Protein AF-A0A6J8F0S6-F1 (afdb_monomer)

Mean predicted aligned error: 14.11 Å

Organism: Mytilus coruscus (NCBI:txid42192)

Radius of gyration: 22.13 Å; Cα contacts (8 Å, |Δi|>4): 116; chains: 1; bounding box: 53×63×49 Å

Solvent-accessible surface area (backbone atoms only — not comparable to full-atom values): 9888 Å² total; per-residue (Å²): 111,73,63,63,50,50,50,52,50,50,50,56,60,60,65,57,54,74,77,73,61,76,74,76,77,76,81,78,55,75,93,76,58,60,64,73,45,68,83,44,104,85,42,83,47,82,62,50,95,66,63,67,64,37,84,88,42,52,90,90,46,38,66,38,30,58,59,37,24,55,50,41,46,52,51,38,61,77,63,58,72,50,98,63,88,54,55,53,60,29,48,54,53,6,45,52,50,35,54,53,36,54,54,50,27,54,74,68,75,65,63,83,63,74,73,56,55,77,84,72,44,69,49,66,42,77,56,94,92,36,82,43,78,56,84,82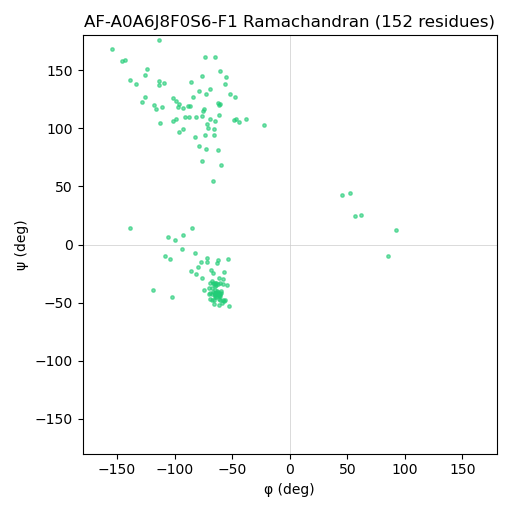,70,100,58,99,73,83,85,87,79,86,76,79,78,77,82,75,89,126

pLDDT: mean 73.38, std 21.28, range [32.5, 97.56]

Sequence (154 aa):
MLEEILEKILETILDEKILETELDTIHIKPDSVKSGQNIFDNLFLEFGKYDQSDKRFSKATRGNQCTCNCLVYLAMAAKKLVKHLDLNSILDEGDKIYMQTVQYLKKTENFQNMLLTLDEIPSTLDICNKKLKVDKKDVLFGAAIQTSESVGFL

Foldseek 3Di:
DVVVVVVVVVVVVVVPPPPCPVPPPPPDPVVPDDQQDDPDPPDHDGDAPDDQQDPVQPPLQRPQLVLLLVVLQCVCVVVVVDVDRRSNLSSVQSSVQLVVLQVVCVVVVNDDDSNDDPVSRDQWDQHPNDTHGHDDDPDPDDDDDDDPPDPDDD

Structure (mmCIF, N/CA/C/O backbone):
data_AF-A0A6J8F0S6-F1
#
_entry.id   AF-A0A6J8F0S6-F1
#
loop_
_atom_site.group_PDB
_atom_site.id
_atom_site.type_symbol
_atom_site.label_atom_id
_atom_site.label_alt_id
_atom_site.label_comp_id
_atom_site.label_asym_id
_atom_site.label_entity_id
_atom_site.label_seq_id
_atom_site.pdbx_PDB_ins_code
_atom_site.Cartn_x
_atom_site.Cartn_y
_atom_site.Cartn_z
_atom_site.occupancy
_atom_site.B_iso_or_equiv
_atom_site.auth_seq_id
_atom_site.auth_comp_id
_atom_site.auth_asym_id
_atom_site.auth_atom_id
_atom_site.pdbx_PDB_model_num
ATOM 1 N N . MET A 1 1 ? 35.393 -48.680 4.344 1.00 56.72 1 MET A N 1
ATOM 2 C CA . MET A 1 1 ? 34.552 -48.277 3.192 1.00 56.72 1 MET A CA 1
ATOM 3 C C . MET A 1 1 ? 33.390 -47.377 3.590 1.00 56.72 1 MET A C 1
ATOM 5 O O . MET A 1 1 ? 33.314 -46.300 3.030 1.00 56.72 1 MET A O 1
ATOM 9 N N . LEU A 1 2 ? 32.502 -47.753 4.526 1.00 52.50 2 LEU A N 1
ATOM 10 C CA . LEU A 1 2 ? 31.417 -46.848 4.955 1.00 52.50 2 LEU A CA 1
ATOM 11 C C . LEU A 1 2 ? 31.933 -45.645 5.774 1.00 52.50 2 LEU A C 1
ATOM 13 O O . LEU A 1 2 ? 31.448 -44.536 5.592 1.00 52.50 2 LEU A O 1
ATOM 17 N N . GLU A 1 3 ? 32.943 -45.859 6.623 1.00 62.50 3 GLU A N 1
ATOM 18 C CA . GLU A 1 3 ? 33.552 -44.802 7.453 1.00 62.50 3 GLU A CA 1
ATOM 19 C C . GLU A 1 3 ? 34.305 -43.754 6.618 1.00 62.50 3 GLU A C 1
ATOM 21 O O . GLU A 1 3 ? 34.087 -42.567 6.805 1.00 62.50 3 GLU A O 1
ATOM 26 N N . GLU A 1 4 ? 35.070 -44.179 5.608 1.00 62.94 4 GLU A N 1
ATOM 27 C CA . GLU A 1 4 ? 35.739 -43.284 4.642 1.00 62.94 4 GLU A CA 1
ATOM 28 C C . GLU A 1 4 ? 34.762 -42.414 3.836 1.00 62.94 4 GLU A C 1
ATOM 30 O O . GLU A 1 4 ? 35.088 -41.296 3.443 1.00 62.94 4 GLU A O 1
ATOM 35 N N . ILE A 1 5 ? 33.564 -42.933 3.547 1.00 64.94 5 ILE A N 1
ATOM 36 C CA . ILE A 1 5 ? 32.523 -42.174 2.844 1.00 64.94 5 ILE A CA 1
ATOM 37 C C . ILE A 1 5 ? 31.897 -41.152 3.797 1.00 64.94 5 ILE A C 1
ATOM 39 O O . ILE A 1 5 ? 31.642 -40.024 3.386 1.00 64.94 5 ILE A O 1
ATOM 43 N N . LEU A 1 6 ? 31.686 -41.518 5.065 1.00 60.81 6 LEU A N 1
ATOM 44 C CA . LEU A 1 6 ? 31.171 -40.600 6.079 1.00 60.81 6 LEU A CA 1
ATOM 45 C C . LEU A 1 6 ? 32.160 -39.476 6.398 1.00 60.81 6 LEU A C 1
ATOM 47 O O . LEU A 1 6 ? 31.726 -38.333 6.492 1.00 60.81 6 LEU A O 1
ATOM 51 N N . GLU A 1 7 ? 33.459 -39.769 6.500 1.00 65.44 7 GLU A N 1
ATOM 52 C CA . GLU A 1 7 ? 34.499 -38.747 6.684 1.00 65.44 7 GLU A CA 1
ATOM 53 C C . GLU A 1 7 ? 34.547 -37.779 5.505 1.00 65.44 7 GLU A C 1
ATOM 55 O O . GLU A 1 7 ? 34.527 -36.576 5.724 1.00 65.44 7 GLU A O 1
ATOM 60 N N . LYS A 1 8 ? 34.487 -38.268 4.260 1.00 58.56 8 LYS A N 1
ATOM 61 C CA . LYS A 1 8 ? 34.449 -37.386 3.082 1.00 58.56 8 LYS A CA 1
ATOM 62 C C . LYS A 1 8 ? 33.183 -36.539 3.005 1.00 58.56 8 LYS A C 1
ATOM 64 O O . LYS A 1 8 ? 33.246 -35.398 2.558 1.00 58.56 8 LYS A O 1
ATOM 69 N N . ILE A 1 9 ? 32.035 -37.071 3.426 1.00 61.28 9 ILE A N 1
ATOM 70 C CA . ILE A 1 9 ? 30.784 -36.303 3.495 1.00 61.28 9 ILE A CA 1
ATOM 71 C C . ILE A 1 9 ? 30.873 -35.248 4.603 1.00 61.28 9 ILE A C 1
ATOM 73 O O . ILE A 1 9 ? 30.478 -34.112 4.370 1.00 61.28 9 ILE A O 1
ATOM 77 N N . LEU A 1 10 ? 31.429 -35.584 5.772 1.00 56.97 10 LEU A N 1
ATOM 78 C CA . LEU A 1 10 ? 31.655 -34.620 6.851 1.00 56.97 10 LEU A CA 1
ATOM 79 C C . LEU A 1 10 ? 32.669 -33.547 6.456 1.00 56.97 10 LEU A C 1
ATOM 81 O O . LEU A 1 10 ? 32.412 -32.384 6.728 1.00 56.97 10 LEU A O 1
ATOM 85 N N . GLU A 1 11 ? 33.763 -33.902 5.781 1.00 57.25 11 GLU A N 1
ATOM 86 C CA . GLU A 1 11 ? 34.717 -32.938 5.226 1.00 57.25 11 GLU A CA 1
ATOM 87 C C . GLU A 1 11 ? 34.050 -32.047 4.178 1.00 57.25 11 GLU A C 1
ATOM 89 O O . GLU A 1 11 ? 34.241 -30.844 4.222 1.00 57.25 11 GLU A O 1
ATOM 94 N N . THR A 1 12 ? 33.188 -32.587 3.310 1.00 53.72 12 THR A N 1
ATOM 95 C CA . THR A 1 12 ? 32.452 -31.788 2.309 1.00 53.72 12 THR A CA 1
ATOM 96 C C . THR A 1 12 ? 31.431 -30.841 2.958 1.00 53.72 12 THR A C 1
ATOM 98 O O . THR A 1 12 ? 31.269 -29.715 2.503 1.00 53.72 12 THR A O 1
ATOM 101 N N . ILE A 1 13 ? 30.761 -31.270 4.035 1.00 53.34 13 ILE A N 1
ATOM 102 C CA . ILE A 1 13 ? 29.809 -30.445 4.803 1.00 53.34 13 ILE A CA 1
ATOM 103 C C . ILE A 1 13 ? 30.541 -29.427 5.696 1.00 53.34 13 ILE A C 1
ATOM 105 O O . ILE A 1 13 ? 30.008 -28.362 5.978 1.00 53.34 13 ILE A O 1
ATOM 109 N N . LEU A 1 14 ? 31.763 -29.722 6.146 1.00 50.88 14 LEU A N 1
ATOM 110 C CA . LEU A 1 14 ? 32.590 -28.799 6.934 1.00 50.88 14 LEU A CA 1
ATOM 111 C C . LEU A 1 14 ? 33.410 -27.836 6.054 1.00 50.88 14 LEU A C 1
ATOM 113 O O . LEU A 1 14 ? 33.759 -26.755 6.528 1.00 50.88 14 LEU A O 1
ATOM 117 N N . ASP A 1 15 ? 33.668 -28.185 4.786 1.00 45.94 15 ASP A N 1
ATOM 118 C CA . ASP A 1 15 ? 34.199 -27.291 3.743 1.00 45.94 15 ASP A CA 1
ATOM 119 C C . ASP A 1 15 ? 33.114 -26.432 3.077 1.00 45.94 15 ASP A C 1
ATOM 121 O O . ASP A 1 15 ? 33.450 -25.429 2.443 1.00 45.94 15 ASP A O 1
ATOM 125 N N . GLU A 1 16 ? 31.826 -26.666 3.372 1.00 45.31 16 GLU A N 1
ATOM 126 C CA . GLU A 1 16 ? 30.865 -25.562 3.532 1.00 45.31 16 GLU A CA 1
ATOM 127 C C . GLU A 1 16 ? 31.237 -24.748 4.786 1.00 45.31 16 GLU A C 1
ATOM 129 O O . GLU A 1 16 ? 30.431 -24.457 5.672 1.00 45.31 16 GLU A O 1
ATOM 134 N N . LYS A 1 17 ? 32.494 -24.286 4.832 1.00 44.97 17 LYS A N 1
ATOM 135 C CA . LYS A 1 17 ? 32.792 -22.947 5.299 1.00 44.97 17 LYS A CA 1
ATOM 136 C C . LYS A 1 17 ? 31.750 -22.081 4.635 1.00 44.97 17 LYS A C 1
ATOM 138 O O . LYS A 1 17 ? 31.803 -21.851 3.428 1.00 44.97 17 LYS A O 1
ATOM 143 N N . ILE A 1 18 ? 30.787 -21.680 5.454 1.00 45.41 18 ILE A N 1
ATOM 144 C CA . ILE A 1 18 ? 30.015 -20.463 5.329 1.00 45.41 18 ILE A CA 1
ATOM 145 C C . ILE A 1 18 ? 30.867 -19.531 4.475 1.00 45.41 18 ILE A C 1
ATOM 147 O O . ILE A 1 18 ? 31.891 -19.012 4.927 1.00 45.41 18 ILE A O 1
ATOM 151 N N . LEU A 1 19 ? 30.495 -19.420 3.200 1.00 41.94 19 LEU A N 1
ATOM 152 C CA . LEU A 1 19 ? 30.862 -18.285 2.389 1.00 41.94 19 LEU A CA 1
ATOM 153 C C . LEU A 1 19 ? 30.181 -17.126 3.112 1.00 41.94 19 LEU A C 1
ATOM 155 O O . LEU A 1 19 ? 29.105 -16.672 2.742 1.00 41.94 19 LEU A O 1
ATOM 159 N N . GLU A 1 20 ? 30.833 -16.639 4.166 1.00 45.06 20 GLU A N 1
ATOM 160 C CA . GLU A 1 20 ? 30.939 -15.223 4.436 1.00 45.06 20 GLU A CA 1
ATOM 161 C C . GLU A 1 20 ? 31.646 -14.662 3.196 1.00 45.06 20 GLU A C 1
ATOM 163 O O . GLU A 1 20 ? 32.803 -14.258 3.220 1.00 45.06 20 GLU A O 1
ATOM 168 N N . THR A 1 21 ? 30.950 -14.680 2.051 1.00 41.19 21 THR A N 1
ATOM 169 C CA . THR A 1 21 ? 31.006 -13.547 1.150 1.00 41.19 21 THR A CA 1
ATOM 170 C C . THR A 1 21 ? 30.799 -12.379 2.079 1.00 41.19 21 THR A C 1
ATOM 172 O O . THR A 1 21 ? 29.715 -12.269 2.662 1.00 41.19 21 THR A O 1
ATOM 175 N N . GLU A 1 22 ? 31.867 -11.613 2.312 1.00 42.28 22 GLU A N 1
ATOM 176 C CA . GLU A 1 22 ? 31.771 -10.278 2.874 1.00 42.28 22 GLU A CA 1
ATOM 177 C C . GLU A 1 22 ? 30.526 -9.676 2.237 1.00 42.28 22 GLU A C 1
ATOM 179 O O . GLU A 1 22 ? 30.460 -9.500 1.019 1.00 42.28 22 GLU A O 1
ATOM 184 N N . LEU A 1 23 ? 29.465 -9.540 3.032 1.00 39.91 23 LEU A N 1
ATOM 185 C CA . LEU A 1 23 ? 28.265 -8.871 2.581 1.00 39.91 23 LEU A CA 1
ATOM 186 C C . LEU A 1 23 ? 28.733 -7.442 2.385 1.00 39.91 23 LEU A C 1
ATOM 188 O O . LEU A 1 23 ? 28.820 -6.688 3.358 1.00 39.91 23 LEU A O 1
ATOM 192 N N . ASP A 1 24 ? 29.118 -7.124 1.148 1.00 37.22 24 ASP A N 1
ATOM 193 C CA . ASP A 1 24 ? 29.481 -5.785 0.734 1.00 37.22 24 ASP A CA 1
ATOM 194 C C . ASP A 1 24 ? 28.367 -4.891 1.251 1.00 37.22 24 ASP A C 1
ATOM 196 O O . ASP A 1 24 ? 27.211 -4.963 0.822 1.00 37.22 24 ASP A O 1
ATOM 200 N N . THR A 1 25 ? 28.687 -4.123 2.289 1.00 39.19 25 THR A N 1
ATOM 201 C CA . THR A 1 25 ? 27.703 -3.271 2.931 1.00 39.19 25 THR A CA 1
ATOM 202 C C . THR A 1 25 ? 27.474 -2.126 1.965 1.00 39.19 25 THR A C 1
ATOM 204 O O . THR A 1 25 ? 28.224 -1.150 1.926 1.00 39.19 25 THR A O 1
ATOM 207 N N . ILE A 1 26 ? 26.454 -2.269 1.120 1.00 43.81 26 ILE A N 1
ATOM 208 C CA . ILE A 1 26 ? 26.091 -1.238 0.159 1.00 43.81 26 ILE A CA 1
ATOM 209 C C . ILE A 1 26 ? 25.479 -0.085 0.952 1.00 43.81 26 ILE A C 1
ATOM 211 O O . ILE A 1 26 ? 24.310 -0.101 1.341 1.00 43.81 26 ILE A O 1
ATOM 215 N N . HIS A 1 27 ? 26.285 0.945 1.194 1.00 43.75 27 HIS A N 1
ATOM 216 C CA . HIS A 1 27 ? 25.828 2.201 1.773 1.00 43.75 27 HIS A CA 1
ATOM 217 C C . HIS A 1 27 ? 25.009 2.983 0.739 1.00 43.75 27 HIS A C 1
ATOM 219 O O . HIS A 1 27 ? 25.510 3.885 0.067 1.00 43.75 27 HIS A O 1
ATOM 225 N N . ILE A 1 28 ? 23.728 2.643 0.606 1.00 44.16 28 ILE A N 1
ATOM 226 C CA . ILE A 1 28 ? 22.790 3.421 -0.203 1.00 44.16 28 ILE A CA 1
ATOM 227 C C . ILE A 1 28 ? 22.463 4.701 0.570 1.00 44.16 28 ILE A C 1
ATOM 229 O O . ILE A 1 28 ? 21.885 4.648 1.653 1.00 44.16 28 ILE A O 1
ATOM 233 N N . LYS A 1 29 ? 22.825 5.860 0.009 1.00 47.03 29 LYS A N 1
ATOM 234 C CA . LYS A 1 29 ? 22.283 7.168 0.405 1.00 47.03 29 LYS A CA 1
ATOM 235 C C . LYS A 1 29 ? 21.145 7.504 -0.562 1.00 47.03 29 LYS A C 1
ATOM 237 O O . LYS A 1 29 ? 21.450 7.989 -1.654 1.00 47.03 29 LYS A O 1
ATOM 242 N N . PRO A 1 30 ? 19.870 7.249 -0.210 1.00 44.28 30 PRO A N 1
ATOM 243 C CA . PRO A 1 30 ? 18.736 7.439 -1.121 1.00 44.28 30 PRO A CA 1
ATOM 244 C C . PRO A 1 30 ? 18.701 8.858 -1.703 1.00 44.28 30 PRO A C 1
ATOM 246 O O . PRO A 1 30 ? 18.429 9.052 -2.881 1.00 44.28 30 PRO A O 1
ATOM 249 N N . ASP A 1 31 ? 19.105 9.837 -0.895 1.00 47.75 31 ASP A N 1
ATOM 250 C CA . ASP A 1 31 ? 19.094 11.264 -1.220 1.00 47.75 31 ASP A CA 1
ATOM 251 C C . ASP A 1 31 ? 20.163 11.673 -2.253 1.00 47.75 31 ASP A C 1
ATOM 253 O O . ASP A 1 31 ? 20.129 12.782 -2.783 1.00 47.75 31 ASP A O 1
ATOM 257 N N . SER A 1 32 ? 21.159 10.814 -2.503 1.00 46.38 32 SER A N 1
ATOM 258 C CA . SER A 1 32 ? 22.314 11.110 -3.366 1.00 46.38 32 SER A CA 1
ATOM 259 C C . SER A 1 32 ? 22.235 10.447 -4.740 1.00 46.38 32 SER A C 1
ATOM 261 O O . SER A 1 32 ? 23.017 10.797 -5.625 1.00 46.38 32 SER A O 1
ATOM 263 N N . VAL A 1 33 ? 21.310 9.503 -4.933 1.00 46.66 33 VAL A N 1
ATOM 264 C CA . VAL A 1 33 ? 21.176 8.775 -6.194 1.00 46.66 33 VAL A CA 1
ATOM 265 C C . VAL A 1 33 ? 20.101 9.435 -7.042 1.00 46.66 33 VAL A C 1
ATOM 267 O O . VAL A 1 33 ? 18.938 9.529 -6.654 1.00 46.66 33 VAL A O 1
ATOM 270 N N . LYS A 1 34 ? 20.473 9.885 -8.241 1.00 50.59 34 LYS A N 1
ATOM 271 C CA . LYS A 1 34 ? 19.471 10.281 -9.234 1.00 50.59 34 LYS A CA 1
ATOM 272 C C . LYS A 1 34 ? 18.816 9.007 -9.767 1.00 50.59 34 LYS A C 1
ATOM 274 O O . LYS A 1 34 ? 19.527 8.092 -10.170 1.00 50.59 34 LYS A O 1
ATOM 279 N N . SER A 1 35 ? 17.483 8.949 -9.785 1.00 47.53 35 SER A N 1
ATOM 280 C CA . SER A 1 35 ? 16.749 7.833 -10.402 1.00 47.53 35 SER A CA 1
ATOM 281 C C . SER A 1 35 ? 17.318 7.531 -11.798 1.00 47.53 35 SER A C 1
ATOM 283 O O . SER A 1 35 ? 17.486 8.456 -12.599 1.00 47.53 35 SER A O 1
ATOM 285 N N . GLY A 1 36 ? 17.677 6.268 -12.056 1.00 49.03 36 GLY A N 1
ATOM 286 C CA . GLY A 1 36 ? 18.301 5.839 -13.315 1.00 49.03 36 GLY A CA 1
ATOM 287 C C . GLY A 1 36 ? 19.837 5.839 -13.347 1.00 49.03 36 GLY A C 1
ATOM 288 O O . GLY A 1 36 ? 20.411 5.715 -14.427 1.00 49.03 36 GLY A O 1
ATOM 289 N N . GLN A 1 37 ? 20.524 5.973 -12.207 1.00 46.53 37 GLN A N 1
ATOM 290 C CA . GLN A 1 37 ? 21.971 5.743 -12.129 1.00 46.53 37 GLN A CA 1
ATOM 291 C C . GLN A 1 37 ? 22.286 4.251 -11.942 1.00 46.53 37 GLN A C 1
ATOM 293 O O . GLN A 1 37 ? 21.807 3.627 -10.997 1.00 46.53 37 GLN A O 1
ATOM 298 N N . ASN A 1 38 ? 23.141 3.706 -12.812 1.00 48.44 38 ASN A N 1
ATOM 299 C CA . ASN A 1 38 ? 23.834 2.444 -12.556 1.00 48.44 38 ASN A CA 1
ATOM 300 C C . ASN A 1 38 ? 24.767 2.660 -11.363 1.00 48.44 38 ASN A C 1
ATOM 302 O O . ASN A 1 38 ? 25.770 3.361 -11.495 1.00 48.44 38 ASN A O 1
ATOM 306 N N . ILE A 1 39 ? 24.418 2.120 -10.195 1.00 52.28 39 ILE A N 1
ATOM 307 C CA . ILE A 1 39 ? 25.314 2.162 -9.026 1.00 52.28 39 ILE A CA 1
ATOM 308 C C . ILE A 1 39 ? 26.367 1.045 -9.128 1.00 52.28 39 ILE A C 1
ATOM 310 O O . ILE A 1 39 ? 27.478 1.209 -8.637 1.00 52.28 39 ILE A O 1
ATOM 314 N N . PHE A 1 40 ? 26.056 -0.036 -9.849 1.00 53.31 40 PHE A N 1
ATOM 315 C CA . PHE A 1 40 ? 26.976 -1.119 -10.207 1.00 53.31 40 PHE A CA 1
ATOM 316 C C . PHE A 1 40 ? 26.658 -1.605 -11.626 1.00 53.31 40 PHE A C 1
ATOM 318 O O . PHE A 1 40 ? 25.530 -1.409 -12.083 1.00 53.31 40 PHE A O 1
ATOM 325 N N . ASP A 1 41 ? 27.610 -2.264 -12.297 1.00 52.38 41 ASP A N 1
ATOM 326 C CA . ASP A 1 41 ? 27.538 -2.666 -13.717 1.00 52.38 41 ASP A CA 1
ATOM 327 C C . ASP A 1 41 ? 26.288 -3.489 -14.105 1.00 52.38 41 ASP A C 1
ATOM 329 O O . ASP A 1 41 ? 25.997 -3.620 -15.289 1.00 52.38 41 ASP A O 1
ATOM 333 N N . ASN A 1 42 ? 25.509 -3.985 -13.131 1.00 53.41 42 ASN A N 1
ATOM 334 C CA . ASN A 1 42 ? 24.245 -4.701 -13.339 1.00 53.41 42 ASN A CA 1
ATOM 335 C C . ASN A 1 42 ? 23.118 -4.338 -12.340 1.00 53.41 42 ASN A C 1
ATOM 337 O O . ASN A 1 42 ? 22.133 -5.071 -12.250 1.00 53.41 42 ASN A O 1
ATOM 341 N N . LEU A 1 43 ? 23.233 -3.243 -11.571 1.00 53.91 43 LEU A N 1
ATOM 342 C CA . LEU A 1 43 ? 22.205 -2.839 -10.597 1.00 53.91 43 LEU A CA 1
ATOM 343 C C . LEU A 1 43 ? 21.512 -1.538 -11.017 1.00 53.91 43 LEU A C 1
ATOM 345 O O . LEU A 1 43 ? 22.046 -0.441 -10.831 1.00 53.91 43 LEU A O 1
ATOM 349 N N . PHE A 1 44 ? 20.284 -1.679 -11.519 1.00 59.00 44 PHE A N 1
ATOM 350 C CA . PHE A 1 44 ? 19.389 -0.563 -11.805 1.00 59.00 44 PHE A CA 1
ATOM 351 C C . PHE A 1 44 ? 18.566 -0.215 -10.569 1.00 59.00 44 PHE A C 1
ATOM 353 O O . PHE A 1 44 ? 17.781 -1.030 -10.085 1.00 59.00 44 PHE A O 1
ATOM 360 N N . LEU A 1 45 ? 18.724 1.016 -10.085 1.00 66.00 45 LEU A N 1
ATOM 361 C CA . LEU A 1 45 ? 17.905 1.555 -9.008 1.00 66.00 45 LEU A CA 1
ATOM 362 C C . LEU A 1 45 ? 16.991 2.650 -9.549 1.00 66.00 45 LEU A C 1
ATOM 364 O O . LEU A 1 45 ? 17.432 3.691 -10.047 1.00 66.00 45 LEU A O 1
ATOM 368 N N . GLU A 1 46 ? 15.695 2.397 -9.432 1.00 71.44 46 GLU A N 1
ATOM 369 C CA . GLU A 1 46 ? 14.652 3.380 -9.670 1.00 71.44 46 GLU A CA 1
ATOM 370 C C . GLU A 1 46 ? 14.165 3.892 -8.315 1.00 71.44 46 GLU A C 1
ATOM 372 O O . GLU A 1 46 ? 13.804 3.111 -7.435 1.00 71.44 46 GLU A O 1
ATOM 377 N N . PHE A 1 47 ? 14.189 5.212 -8.140 1.00 77.31 47 PHE A N 1
ATOM 378 C CA . PHE A 1 47 ? 13.730 5.862 -6.915 1.00 77.31 47 PHE A CA 1
ATOM 379 C C . PHE A 1 47 ? 12.430 6.614 -7.175 1.00 77.31 47 PHE A C 1
ATOM 381 O O . PHE A 1 47 ? 12.278 7.303 -8.190 1.00 77.31 47 PHE A O 1
ATOM 388 N N . GLY A 1 48 ? 11.506 6.512 -6.218 1.00 79.25 48 GLY A N 1
ATOM 389 C CA . GLY A 1 48 ? 10.371 7.421 -6.123 1.00 79.25 48 GLY A CA 1
ATOM 390 C C . GLY A 1 48 ? 10.841 8.846 -5.818 1.00 79.25 48 GLY A C 1
ATOM 391 O O . GLY A 1 48 ? 11.952 9.075 -5.346 1.00 79.25 48 GLY A O 1
ATOM 392 N N . LYS A 1 49 ? 9.979 9.830 -6.072 1.00 86.56 49 LYS A N 1
ATOM 393 C CA . LYS A 1 49 ? 10.213 11.234 -5.688 1.00 86.56 49 LYS A CA 1
ATOM 394 C C . LYS A 1 49 ? 9.966 11.473 -4.196 1.00 86.56 49 LYS A C 1
ATOM 396 O O . LYS A 1 49 ? 10.300 12.542 -3.694 1.00 86.56 49 LYS A O 1
ATOM 401 N N . TYR A 1 50 ? 9.305 10.528 -3.539 1.00 90.31 50 TYR A N 1
ATOM 402 C CA . TYR A 1 50 ? 8.952 10.523 -2.128 1.00 90.31 50 TYR A CA 1
ATOM 403 C C . TYR A 1 50 ? 8.799 9.075 -1.653 1.00 90.31 50 TYR A C 1
ATOM 405 O O . TYR A 1 50 ? 8.747 8.151 -2.468 1.00 90.31 50 TYR A O 1
ATOM 413 N N . ASP A 1 51 ? 8.725 8.889 -0.338 1.00 92.75 51 ASP A N 1
ATOM 414 C CA . ASP A 1 51 ? 8.484 7.599 0.302 1.00 92.75 51 ASP A CA 1
ATOM 415 C C . ASP A 1 51 ? 7.122 7.565 1.020 1.00 92.75 51 ASP A C 1
ATOM 417 O O . ASP A 1 51 ? 6.392 8.555 1.090 1.00 92.75 51 ASP A O 1
ATOM 421 N N . GLN A 1 52 ? 6.767 6.403 1.569 1.00 94.62 52 GLN A N 1
ATOM 422 C CA . GLN A 1 52 ? 5.488 6.166 2.250 1.00 94.62 52 GLN A CA 1
ATOM 423 C C . GLN A 1 52 ? 5.251 7.012 3.519 1.00 94.62 52 GLN A C 1
ATOM 425 O O . GLN A 1 52 ? 4.122 7.091 4.004 1.00 94.62 52 GLN A O 1
ATOM 430 N N . SER A 1 53 ? 6.288 7.628 4.083 1.00 95.44 53 SER A N 1
ATOM 431 C CA . SER A 1 53 ? 6.220 8.505 5.257 1.00 95.44 53 SER A CA 1
ATOM 432 C C . SER A 1 53 ? 6.068 9.991 4.903 1.00 95.44 53 SER A C 1
ATOM 434 O O . SER A 1 53 ? 5.879 10.820 5.804 1.00 95.44 53 SER A O 1
ATOM 436 N N . ASP A 1 54 ? 6.098 10.339 3.609 1.00 96.38 54 ASP A N 1
ATOM 437 C CA . ASP A 1 54 ? 5.984 11.718 3.135 1.00 96.38 54 ASP A CA 1
ATOM 438 C C . ASP A 1 54 ? 4.711 12.401 3.666 1.00 96.38 54 ASP A C 1
ATOM 440 O O . ASP A 1 54 ? 3.640 11.810 3.820 1.00 96.38 54 ASP A O 1
ATOM 444 N N . LYS A 1 55 ? 4.826 13.700 3.953 1.00 95.75 55 LYS A N 1
ATOM 445 C CA . LYS A 1 55 ? 3.747 14.551 4.476 1.00 95.75 55 LYS A CA 1
ATOM 446 C C . LYS A 1 55 ? 2.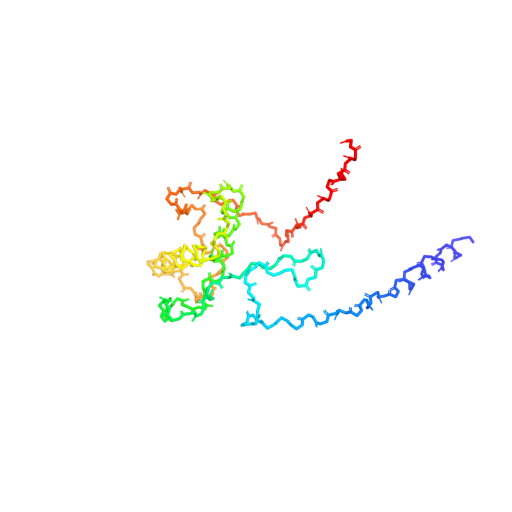539 14.702 3.543 1.00 95.75 55 LYS A C 1
ATOM 448 O O . LYS A 1 55 ? 1.525 15.233 3.987 1.00 95.75 55 LYS A O 1
ATOM 453 N N . ARG A 1 56 ? 2.659 14.313 2.271 1.00 95.12 56 ARG A N 1
ATOM 454 C CA . ARG A 1 56 ? 1.545 14.239 1.314 1.00 95.12 56 ARG A CA 1
ATOM 455 C C . ARG A 1 56 ? 0.512 13.203 1.734 1.00 95.12 56 ARG A C 1
ATOM 457 O O . A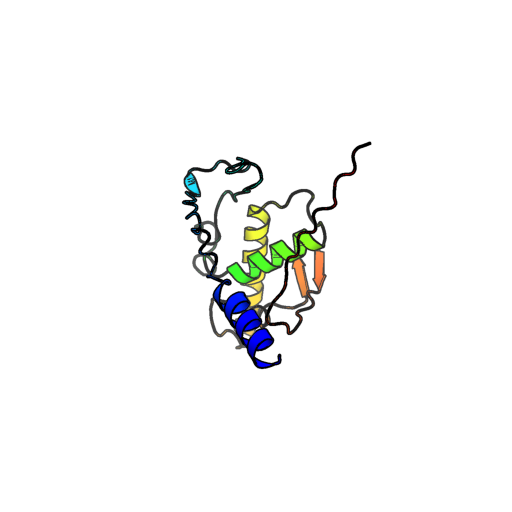RG A 1 56 ? -0.679 13.433 1.546 1.00 95.12 56 ARG A O 1
ATOM 464 N N . PHE A 1 57 ? 0.964 12.109 2.337 1.00 96.38 57 PHE A N 1
ATOM 465 C CA . PHE A 1 57 ? 0.083 11.129 2.945 1.00 96.38 57 PHE A CA 1
ATOM 466 C C . PHE A 1 57 ? -0.435 11.650 4.280 1.00 96.38 57 PHE A C 1
ATOM 468 O O . PHE A 1 57 ? 0.254 12.356 5.029 1.00 96.38 57 PHE A O 1
ATOM 475 N N . SER A 1 58 ? -1.683 11.309 4.588 1.00 94.69 58 SER A N 1
ATOM 476 C CA . SER A 1 58 ? -2.320 11.774 5.814 1.00 94.69 58 SER A CA 1
ATOM 477 C C . SER A 1 58 ? -1.546 11.284 7.043 1.00 94.69 58 SER A C 1
ATOM 479 O O . SER A 1 58 ? -0.989 10.188 7.046 1.00 94.69 58 SER A O 1
ATOM 481 N N . LYS A 1 59 ? -1.560 12.043 8.147 1.00 94.00 59 LYS A N 1
ATOM 482 C CA . LYS A 1 59 ? -0.941 11.585 9.409 1.00 94.00 59 LYS A CA 1
ATOM 483 C C . LYS A 1 59 ? -1.502 10.247 9.910 1.00 94.00 59 LYS A C 1
ATOM 485 O O . LYS A 1 59 ? -0.827 9.576 10.677 1.00 94.00 59 LYS A O 1
ATOM 490 N N . ALA A 1 60 ? -2.725 9.897 9.511 1.00 90.75 60 ALA A N 1
ATOM 491 C CA . ALA A 1 60 ? -3.392 8.664 9.909 1.00 90.75 60 ALA A CA 1
ATOM 492 C C . ALA A 1 60 ? -2.926 7.434 9.110 1.00 90.75 60 ALA A C 1
ATOM 494 O O . ALA A 1 60 ? -3.159 6.309 9.546 1.00 90.75 60 ALA A O 1
ATOM 495 N N . THR A 1 61 ? -2.313 7.637 7.942 1.00 93.19 61 THR A N 1
ATOM 496 C CA . THR A 1 61 ? -1.956 6.558 7.012 1.00 93.19 61 THR A CA 1
ATOM 497 C C . THR A 1 61 ? -0.454 6.473 6.787 1.00 93.19 61 THR A C 1
ATOM 499 O O . THR A 1 61 ? 0.078 5.368 6.798 1.00 93.19 61 THR A O 1
ATOM 502 N N . ARG A 1 62 ? 0.233 7.621 6.684 1.00 94.44 62 ARG A N 1
ATOM 503 C CA . ARG A 1 62 ? 1.656 7.708 6.339 1.00 94.44 62 ARG A CA 1
ATOM 504 C C . ARG A 1 62 ? 2.532 6.820 7.226 1.00 94.44 62 ARG A C 1
ATOM 506 O O . ARG A 1 62 ? 2.463 6.887 8.453 1.00 94.44 62 ARG A O 1
ATOM 513 N N . GLY A 1 63 ? 3.378 6.022 6.587 1.00 94.62 63 GLY A N 1
ATOM 514 C CA . GLY A 1 63 ? 4.261 5.046 7.219 1.00 94.62 63 GLY A CA 1
ATOM 515 C C . GLY A 1 63 ? 3.635 3.673 7.490 1.00 94.62 63 GLY A C 1
ATOM 516 O O . GLY A 1 63 ? 4.381 2.755 7.809 1.00 94.62 63 GLY A O 1
ATOM 517 N N . ASN A 1 64 ? 2.318 3.497 7.333 1.00 96.81 64 ASN A N 1
ATOM 518 C CA . ASN A 1 64 ? 1.626 2.236 7.642 1.00 96.81 64 ASN A CA 1
ATOM 519 C C . ASN A 1 64 ? 1.151 1.471 6.394 1.00 96.81 64 ASN A C 1
ATOM 521 O O . ASN A 1 64 ? 0.741 0.318 6.484 1.00 96.81 64 ASN A O 1
ATOM 525 N N . GLN A 1 65 ? 1.213 2.094 5.216 1.00 96.75 65 GLN A N 1
ATOM 526 C CA . GLN A 1 65 ? 0.657 1.565 3.970 1.00 96.75 65 GLN A CA 1
ATOM 527 C C . GLN A 1 65 ? 1.586 0.592 3.209 1.00 96.75 65 GLN A C 1
ATOM 529 O O . GLN A 1 65 ? 1.319 0.262 2.054 1.00 96.75 65 GLN A O 1
ATOM 534 N N . CYS A 1 66 ? 2.656 0.090 3.838 1.00 95.19 66 CYS A N 1
ATOM 535 C CA . CYS A 1 66 ? 3.684 -0.733 3.186 1.00 95.19 66 CYS A CA 1
ATOM 536 C C . CYS A 1 66 ? 3.128 -2.001 2.515 1.00 95.19 66 CYS A C 1
ATOM 538 O O . CYS A 1 66 ? 3.404 -2.240 1.340 1.00 95.19 66 CYS A O 1
ATOM 540 N N . THR A 1 67 ? 2.290 -2.778 3.210 1.00 94.50 67 THR A N 1
ATOM 541 C CA . THR A 1 67 ? 1.685 -4.008 2.668 1.00 94.50 67 THR A CA 1
ATOM 542 C C . THR A 1 67 ? 0.846 -3.713 1.421 1.00 94.50 67 THR A C 1
ATOM 544 O O . THR A 1 67 ? 0.908 -4.448 0.434 1.00 94.50 67 THR A O 1
ATOM 547 N N . CYS A 1 68 ? 0.105 -2.599 1.427 1.00 95.88 68 CYS A N 1
ATOM 548 C CA . CYS A 1 68 ? -0.710 -2.172 0.290 1.00 95.88 68 CYS A CA 1
ATOM 549 C C . CYS A 1 68 ? 0.160 -1.700 -0.885 1.00 95.88 68 CYS A C 1
ATOM 551 O O . CYS A 1 68 ? -0.095 -2.104 -2.017 1.00 95.88 68 CYS A O 1
ATOM 553 N N . ASN A 1 69 ? 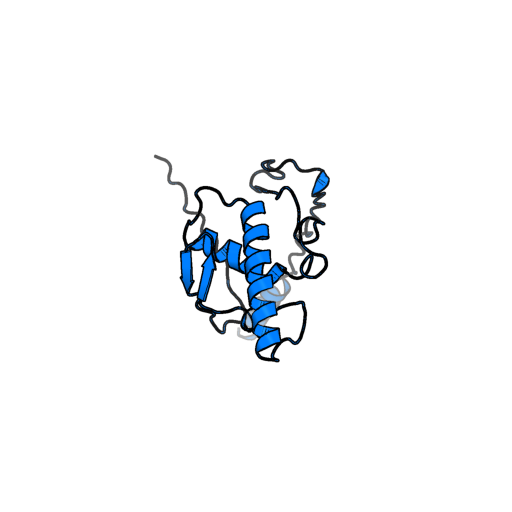1.223 -0.930 -0.624 1.00 95.69 69 ASN A N 1
ATOM 554 C CA . ASN A 1 69 ? 2.189 -0.507 -1.646 1.00 95.69 69 ASN A CA 1
ATOM 555 C C . ASN A 1 69 ? 2.823 -1.718 -2.353 1.00 95.69 69 ASN A C 1
ATOM 557 O O . ASN A 1 69 ? 2.852 -1.778 -3.583 1.00 95.69 69 ASN A O 1
ATOM 561 N N . CYS A 1 70 ? 3.283 -2.713 -1.586 1.00 92.69 70 CYS A N 1
ATOM 562 C CA . CYS A 1 70 ? 3.865 -3.942 -2.130 1.00 92.69 70 CYS A CA 1
ATOM 563 C C . CYS A 1 70 ? 2.859 -4.717 -2.989 1.00 92.69 70 CYS A C 1
ATOM 565 O O . CYS A 1 70 ? 3.193 -5.190 -4.076 1.00 92.69 70 CYS A O 1
ATOM 567 N N . LEU A 1 71 ? 1.608 -4.820 -2.536 1.00 91.56 71 LEU A N 1
ATOM 568 C CA . LEU A 1 71 ? 0.563 -5.506 -3.289 1.00 91.56 71 LEU A CA 1
ATOM 569 C C . LEU A 1 71 ? 0.243 -4.799 -4.614 1.00 91.56 71 LEU A C 1
ATOM 571 O O . LEU A 1 71 ? 0.099 -5.459 -5.645 1.00 91.56 71 LEU A O 1
ATOM 575 N N . VAL A 1 72 ? 0.169 -3.467 -4.603 1.00 92.12 72 VAL A N 1
ATOM 576 C CA . VAL A 1 72 ? -0.035 -2.652 -5.808 1.00 92.12 72 VAL A CA 1
ATOM 577 C C . VAL A 1 72 ? 1.116 -2.837 -6.791 1.00 92.12 72 VAL A C 1
ATOM 579 O O . VAL A 1 72 ? 0.859 -3.105 -7.965 1.00 92.12 72 VAL A O 1
ATOM 582 N N . TYR A 1 73 ? 2.366 -2.779 -6.318 1.00 90.25 73 TYR A N 1
ATOM 583 C CA . TYR A 1 73 ? 3.549 -3.043 -7.141 1.00 90.25 73 TYR A CA 1
ATOM 584 C C . TYR A 1 73 ? 3.436 -4.396 -7.856 1.00 90.25 73 TYR A C 1
ATOM 586 O O . TYR A 1 73 ? 3.523 -4.464 -9.084 1.00 90.25 73 TYR A O 1
ATOM 594 N N . LEU A 1 74 ? 3.166 -5.467 -7.100 1.00 87.50 74 LEU A N 1
ATOM 595 C CA . LEU A 1 74 ? 3.048 -6.822 -7.642 1.00 87.50 74 LEU A CA 1
ATOM 596 C C . LEU A 1 74 ? 1.910 -6.928 -8.662 1.00 87.50 74 LEU A C 1
ATOM 598 O O . LEU A 1 74 ? 2.087 -7.514 -9.731 1.00 87.50 74 LEU A O 1
ATOM 602 N N . ALA A 1 75 ? 0.753 -6.336 -8.369 1.00 85.00 75 ALA A N 1
ATOM 603 C CA . ALA A 1 75 ? -0.395 -6.348 -9.267 1.00 85.00 75 ALA A CA 1
ATOM 604 C C . ALA A 1 75 ? -0.116 -5.594 -10.579 1.00 85.00 75 ALA A C 1
ATOM 606 O O . ALA A 1 75 ? -0.424 -6.101 -11.664 1.00 85.00 75 ALA A O 1
ATOM 607 N N . MET A 1 76 ? 0.494 -4.408 -10.496 1.00 84.25 76 MET A N 1
ATOM 608 C CA . MET A 1 76 ? 0.855 -3.592 -11.657 1.00 84.25 76 MET A CA 1
ATOM 609 C C . MET A 1 76 ? 1.912 -4.279 -12.524 1.00 84.25 76 MET A C 1
ATOM 611 O O . MET A 1 76 ? 1.748 -4.316 -13.748 1.00 84.25 76 MET A O 1
ATOM 615 N N . ALA A 1 77 ? 2.936 -4.873 -11.903 1.00 82.56 77 ALA A N 1
ATOM 616 C CA . ALA A 1 77 ? 3.998 -5.606 -12.587 1.00 82.56 77 ALA A CA 1
ATOM 617 C C . ALA A 1 77 ? 3.461 -6.871 -13.277 1.00 82.56 77 ALA A C 1
ATOM 619 O O . ALA A 1 77 ? 3.643 -7.051 -14.482 1.00 82.56 77 ALA A O 1
ATOM 620 N N . ALA A 1 78 ? 2.714 -7.711 -12.552 1.00 77.75 78 ALA A N 1
ATOM 621 C CA . ALA A 1 78 ? 2.193 -8.976 -13.074 1.00 77.75 78 ALA A CA 1
ATOM 622 C C . ALA A 1 78 ? 1.198 -8.789 -14.229 1.00 77.75 78 ALA A C 1
ATOM 624 O O . ALA A 1 78 ? 1.115 -9.624 -15.131 1.00 77.75 78 ALA A O 1
ATOM 625 N N . LYS A 1 79 ? 0.419 -7.702 -14.214 1.00 73.62 79 LYS A N 1
ATOM 626 C CA . LYS A 1 79 ? -0.585 -7.413 -15.248 1.00 73.62 79 LYS A CA 1
ATOM 627 C C . LYS A 1 79 ? -0.115 -6.408 -16.298 1.00 73.62 79 LYS A C 1
ATOM 629 O O . LYS A 1 79 ? -0.915 -6.061 -17.167 1.00 73.62 79 LYS A O 1
ATOM 634 N N . LYS A 1 80 ? 1.145 -5.951 -16.232 1.00 76.94 80 LYS A N 1
ATOM 635 C CA . LYS A 1 80 ? 1.714 -4.919 -17.120 1.00 76.94 80 LYS A CA 1
ATOM 636 C C . LYS A 1 80 ? 0.756 -3.729 -17.282 1.00 76.94 80 LYS A C 1
ATOM 638 O O . LYS A 1 80 ? 0.496 -3.267 -18.390 1.00 76.94 80 LYS A O 1
ATOM 643 N N . LEU A 1 81 ? 0.147 -3.293 -16.172 1.00 65.94 81 LEU A N 1
ATOM 644 C CA . LEU A 1 81 ? -0.938 -2.295 -16.196 1.00 65.94 81 LEU A CA 1
ATOM 645 C C . LEU A 1 81 ? -0.458 -0.924 -16.650 1.00 65.94 81 LEU A C 1
ATOM 647 O O . LEU A 1 81 ? -1.249 -0.131 -17.156 1.00 65.94 81 LEU A O 1
ATOM 651 N N . VAL A 1 82 ? 0.833 -0.676 -16.467 1.00 64.81 82 VAL A N 1
ATOM 652 C CA . VAL A 1 82 ? 1.529 0.539 -16.850 1.00 64.81 82 VAL A CA 1
ATOM 653 C C . VAL A 1 82 ? 2.727 0.176 -17.719 1.00 64.81 82 VAL A C 1
ATOM 655 O O . VAL A 1 82 ? 3.353 -0.868 -17.536 1.00 64.81 82 VAL A O 1
ATOM 658 N N . LYS A 1 83 ? 3.036 1.046 -18.685 1.00 63.09 83 LYS A N 1
ATOM 659 C CA . LYS A 1 83 ? 4.186 0.885 -19.589 1.00 63.09 83 LYS A CA 1
ATOM 660 C C . LYS A 1 83 ? 5.520 1.002 -18.841 1.00 63.09 83 LYS A C 1
ATOM 662 O O . LYS A 1 83 ? 6.482 0.336 -19.204 1.00 63.09 83 LYS A O 1
ATOM 667 N N . HIS A 1 84 ? 5.540 1.833 -17.800 1.00 68.94 84 HIS A N 1
ATOM 668 C CA . HIS A 1 84 ? 6.650 2.024 -16.873 1.00 68.94 84 HIS A CA 1
ATOM 669 C C . HIS A 1 84 ? 6.089 2.011 -15.455 1.00 68.94 84 HIS A C 1
ATOM 671 O O . HIS A 1 84 ? 5.017 2.576 -15.219 1.00 68.94 84 HIS A O 1
ATOM 677 N N . LEU A 1 85 ? 6.780 1.340 -14.538 1.00 71.62 85 LEU A N 1
ATOM 678 C CA . LEU A 1 85 ? 6.348 1.212 -13.154 1.00 71.62 85 LEU A CA 1
ATOM 679 C C . LEU A 1 85 ? 6.677 2.506 -12.395 1.00 71.62 85 LEU A C 1
ATOM 681 O O . LEU A 1 85 ? 7.716 2.620 -11.761 1.00 71.62 85 LEU A O 1
ATOM 685 N N . ASP A 1 86 ? 5.799 3.506 -12.475 1.00 84.38 86 ASP A N 1
ATOM 686 C CA . ASP A 1 86 ? 5.979 4.727 -11.688 1.00 84.38 86 ASP A CA 1
ATOM 687 C C . ASP A 1 86 ? 5.770 4.432 -10.197 1.00 84.38 86 ASP A C 1
ATOM 689 O O . ASP A 1 86 ? 4.644 4.232 -9.732 1.00 84.38 86 ASP A O 1
ATOM 693 N N . LEU A 1 87 ? 6.872 4.435 -9.446 1.00 87.44 87 LEU A N 1
ATOM 694 C CA . LEU A 1 87 ? 6.884 4.193 -8.004 1.00 87.44 87 LEU A CA 1
ATOM 695 C C . LEU A 1 87 ? 6.001 5.180 -7.236 1.00 87.44 87 LEU A C 1
ATOM 697 O O . LEU A 1 87 ? 5.430 4.814 -6.216 1.00 87.44 87 LEU A O 1
ATOM 701 N N . ASN A 1 88 ? 5.826 6.406 -7.734 1.00 90.88 88 ASN A N 1
ATOM 702 C CA . ASN A 1 88 ? 4.974 7.400 -7.080 1.00 90.88 88 ASN A CA 1
ATOM 703 C C . ASN A 1 88 ? 3.495 6.999 -7.173 1.00 90.88 88 ASN A C 1
ATOM 705 O O . ASN A 1 88 ? 2.800 6.957 -6.162 1.00 90.88 88 ASN A O 1
ATOM 709 N N . SER A 1 89 ? 3.051 6.598 -8.368 1.00 90.81 89 SER A N 1
ATOM 710 C CA . SER A 1 89 ? 1.704 6.064 -8.599 1.00 90.81 89 SER A CA 1
ATOM 711 C C . SER A 1 89 ? 1.409 4.821 -7.747 1.00 90.81 89 SER A C 1
ATOM 713 O O . SER A 1 89 ? 0.280 4.638 -7.297 1.00 90.81 89 SER A O 1
ATOM 715 N N . ILE A 1 90 ? 2.417 3.978 -7.492 1.00 92.88 90 ILE A N 1
ATOM 716 C CA . ILE A 1 90 ? 2.288 2.822 -6.590 1.00 92.88 90 ILE A CA 1
ATOM 717 C C . ILE A 1 90 ? 2.014 3.267 -5.153 1.00 92.88 90 ILE A C 1
ATOM 719 O O . ILE A 1 90 ? 1.135 2.699 -4.507 1.00 92.88 90 ILE A O 1
ATOM 723 N N . LEU A 1 91 ? 2.744 4.270 -4.656 1.00 95.06 91 LEU A N 1
ATOM 724 C CA . LEU A 1 91 ? 2.532 4.796 -3.307 1.00 95.06 91 LEU A CA 1
ATOM 725 C C . LEU A 1 91 ? 1.147 5.452 -3.171 1.00 95.06 91 LEU A C 1
ATOM 727 O O . LEU A 1 91 ? 0.483 5.272 -2.151 1.00 95.06 91 LEU A O 1
ATOM 731 N N . ASP A 1 92 ? 0.690 6.164 -4.203 1.00 95.06 92 ASP A N 1
ATOM 732 C CA . ASP A 1 92 ? -0.617 6.828 -4.210 1.00 95.06 92 ASP A CA 1
ATOM 733 C C . ASP A 1 92 ? -1.780 5.816 -4.214 1.00 95.06 92 ASP A C 1
ATOM 735 O O . ASP A 1 92 ? -2.711 5.920 -3.411 1.00 95.06 92 ASP A O 1
ATOM 739 N N . GLU A 1 93 ? -1.730 4.795 -5.079 1.00 95.00 93 GLU A N 1
ATOM 740 C CA . GLU A 1 93 ? -2.744 3.728 -5.094 1.00 95.00 93 GLU A CA 1
ATOM 741 C C . GLU A 1 93 ? -2.667 2.837 -3.845 1.00 95.00 93 GLU A C 1
ATOM 743 O O . GLU A 1 93 ? -3.697 2.375 -3.344 1.00 95.00 93 GLU A O 1
ATOM 748 N N . GLY A 1 94 ? -1.469 2.624 -3.296 1.00 95.88 94 GLY A N 1
ATOM 749 C CA . GLY A 1 94 ? -1.283 1.880 -2.055 1.00 95.88 94 GLY A CA 1
ATOM 750 C C . GLY A 1 94 ? -1.909 2.578 -0.843 1.00 95.88 94 GLY A C 1
ATOM 751 O O . GLY A 1 94 ? -2.625 1.928 -0.080 1.00 95.88 94 GLY A O 1
ATOM 752 N N . ASP A 1 95 ? -1.739 3.899 -0.697 1.00 97.44 95 ASP A N 1
ATOM 753 C CA . ASP A 1 95 ? -2.401 4.687 0.358 1.00 97.44 95 ASP A CA 1
ATOM 754 C C . ASP A 1 95 ? -3.933 4.665 0.211 1.00 97.44 95 ASP A C 1
ATOM 756 O O . ASP A 1 95 ? -4.656 4.471 1.192 1.00 97.44 95 ASP A O 1
ATOM 760 N N . LYS A 1 96 ? -4.444 4.749 -1.023 1.00 96.25 96 LYS A N 1
ATOM 761 C CA . LYS A 1 96 ? -5.882 4.633 -1.314 1.00 96.25 96 LYS A CA 1
ATOM 762 C C . LYS A 1 96 ? -6.453 3.275 -0.892 1.00 96.25 96 LYS A C 1
ATOM 764 O O . LYS A 1 96 ? -7.490 3.236 -0.224 1.00 96.25 96 LYS A O 1
ATOM 769 N N . ILE A 1 97 ? -5.790 2.168 -1.237 1.00 96.25 97 ILE A N 1
ATOM 770 C CA . ILE A 1 97 ? -6.215 0.818 -0.825 1.00 96.25 97 ILE A CA 1
ATOM 771 C C . ILE A 1 97 ? -6.135 0.658 0.691 1.00 96.25 97 ILE A C 1
ATOM 773 O O . ILE A 1 97 ? -7.057 0.108 1.302 1.00 96.25 97 ILE A O 1
ATOM 777 N N . TYR A 1 98 ? -5.076 1.176 1.311 1.00 97.56 98 TYR A N 1
ATOM 778 C CA . TYR A 1 98 ? -4.924 1.165 2.760 1.00 97.56 98 TYR A CA 1
ATOM 779 C C . TYR A 1 98 ? -6.087 1.895 3.442 1.00 97.56 98 TYR A C 1
ATOM 781 O O . TYR A 1 98 ? -6.749 1.328 4.311 1.00 97.56 98 TYR A O 1
ATOM 789 N N . MET A 1 99 ? -6.410 3.117 3.005 1.00 96.62 99 MET A N 1
ATOM 790 C CA . MET A 1 99 ? -7.528 3.895 3.546 1.00 96.62 99 MET A CA 1
ATOM 791 C C . MET A 1 99 ? -8.858 3.148 3.449 1.00 96.62 99 MET A C 1
ATOM 793 O O . MET A 1 99 ? -9.597 3.082 4.433 1.00 96.62 99 MET A O 1
ATOM 797 N N . GLN A 1 100 ? -9.158 2.577 2.282 1.00 95.69 100 GLN A N 1
ATOM 798 C CA . GLN A 1 100 ? -10.385 1.810 2.063 1.00 95.69 100 GLN A CA 1
ATOM 799 C C . GLN A 1 100 ? -10.448 0.575 2.968 1.00 95.69 100 GLN A C 1
ATOM 801 O O . GLN A 1 100 ? -11.489 0.296 3.565 1.00 95.69 100 GLN A O 1
ATOM 806 N N . THR A 1 101 ? -9.323 -0.124 3.122 1.00 96.25 101 THR A N 1
ATOM 807 C CA . THR A 1 101 ? -9.214 -1.311 3.975 1.00 96.25 101 THR A CA 1
ATOM 808 C C . THR A 1 101 ? -9.412 -0.949 5.445 1.00 96.25 101 THR A C 1
ATOM 810 O O . THR A 1 101 ? -10.249 -1.547 6.115 1.00 96.25 101 THR A O 1
ATOM 813 N N . VAL A 1 102 ? -8.739 0.091 5.944 1.00 96.69 102 VAL A N 1
ATOM 814 C CA . VAL A 1 102 ? -8.906 0.567 7.326 1.00 96.69 102 VAL A CA 1
ATOM 815 C C . VAL A 1 102 ? -10.345 1.010 7.596 1.00 96.69 102 VAL A C 1
ATOM 817 O O . VAL A 1 102 ? -10.898 0.692 8.648 1.00 96.69 102 VAL A O 1
ATOM 820 N N . GLN A 1 103 ? -10.974 1.735 6.666 1.00 95.69 103 GLN A N 1
ATOM 821 C CA . GLN A 1 103 ? -12.378 2.137 6.799 1.00 95.69 103 GLN A CA 1
ATOM 822 C C . GLN A 1 103 ? -13.308 0.924 6.886 1.00 95.69 103 GLN A C 1
ATOM 824 O O . GLN A 1 103 ? -14.197 0.895 7.739 1.00 95.69 103 GLN A O 1
ATOM 829 N N . TYR A 1 104 ? -13.087 -0.081 6.037 1.00 95.19 104 TYR A N 1
ATOM 830 C CA . TYR A 1 104 ? -13.839 -1.329 6.061 1.00 95.19 104 TYR A CA 1
ATOM 831 C C . TYR A 1 104 ? -13.659 -2.072 7.391 1.00 95.19 104 TYR A C 1
ATOM 833 O O . TYR A 1 104 ? -14.650 -2.351 8.062 1.00 95.19 104 TYR A O 1
ATOM 841 N N . LEU A 1 105 ? -12.415 -2.302 7.821 1.00 95.94 105 LEU A N 1
ATOM 842 C CA . LEU A 1 105 ? -12.107 -3.023 9.058 1.00 95.94 105 LEU A CA 1
ATOM 843 C C . LEU A 1 105 ? -12.702 -2.334 10.287 1.00 95.94 105 LEU A C 1
ATOM 845 O O . LEU A 1 105 ? -13.271 -3.006 11.143 1.00 95.94 105 LEU A O 1
ATOM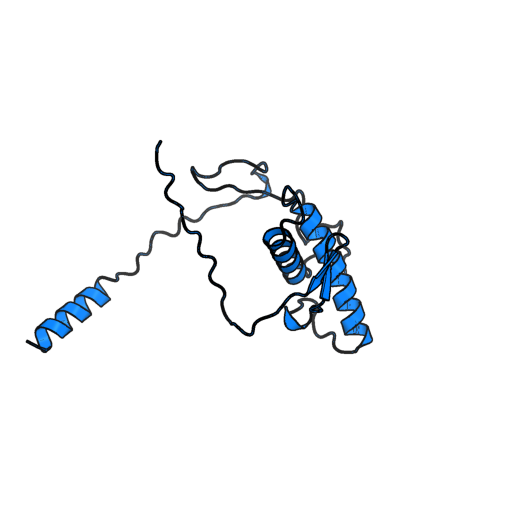 849 N N . LYS A 1 106 ? -12.633 -0.996 10.356 1.00 95.81 106 LYS A N 1
ATOM 850 C CA . LYS A 1 106 ? -13.254 -0.215 11.437 1.00 95.81 106 LYS A CA 1
ATOM 851 C C . LYS A 1 106 ? -14.771 -0.358 11.440 1.00 95.81 106 LYS A C 1
ATOM 853 O O . LYS A 1 106 ? -15.359 -0.520 12.501 1.00 95.81 106 LYS A O 1
ATOM 858 N N . LYS A 1 107 ? -15.403 -0.325 10.263 1.00 96.44 107 LYS A N 1
ATOM 859 C CA . LYS A 1 107 ? -16.853 -0.508 10.123 1.00 96.44 107 LYS A CA 1
ATOM 860 C C . LYS A 1 107 ? -17.303 -1.914 10.531 1.00 96.44 107 LYS A C 1
ATOM 862 O O . LYS A 1 107 ? -18.412 -2.063 11.028 1.00 96.44 107 LYS A O 1
ATOM 867 N N . THR A 1 108 ? -16.471 -2.927 10.302 1.00 95.38 108 THR A N 1
ATOM 868 C CA . THR A 1 108 ? -16.756 -4.320 10.676 1.00 95.38 108 THR A CA 1
ATOM 869 C C . THR A 1 108 ? -16.208 -4.713 12.048 1.00 95.38 108 THR A C 1
ATOM 871 O O . THR A 1 108 ? -16.197 -5.897 12.352 1.00 95.38 108 THR A O 1
ATOM 874 N N . GLU A 1 109 ? -15.697 -3.760 12.836 1.00 94.38 109 GLU A N 1
ATOM 875 C CA . GLU A 1 109 ? -15.091 -4.003 14.160 1.00 94.38 109 GLU A CA 1
ATOM 876 C C . GLU A 1 109 ? -13.918 -5.010 14.155 1.00 94.38 109 GLU A C 1
ATOM 878 O O . GLU A 1 109 ? -13.579 -5.601 15.172 1.00 94.38 109 GLU A O 1
ATOM 883 N N . ASN A 1 110 ? -13.246 -5.162 13.009 1.00 93.88 110 ASN A N 1
ATOM 884 C CA . ASN A 1 110 ? -12.106 -6.067 12.808 1.00 93.88 110 ASN A CA 1
ATOM 885 C C . ASN A 1 110 ? -10.766 -5.321 12.726 1.00 93.88 110 ASN A C 1
ATOM 887 O O . ASN A 1 110 ? -9.748 -5.915 12.392 1.00 93.88 110 ASN A O 1
ATOM 891 N N . PHE A 1 111 ? -10.751 -4.009 12.969 1.00 95.06 111 PHE A N 1
ATOM 892 C CA . PHE A 1 111 ? -9.520 -3.225 12.924 1.00 95.06 111 PHE A CA 1
ATOM 893 C C . PHE A 1 111 ? -8.686 -3.466 14.183 1.00 95.06 111 PHE A C 1
ATOM 895 O O . PHE A 1 111 ? -9.066 -3.024 15.267 1.00 95.06 111 PHE A O 1
ATOM 902 N N . GLN A 1 112 ? -7.547 -4.140 14.029 1.00 93.12 112 GLN A N 1
ATOM 903 C CA . GLN A 1 112 ? -6.681 -4.513 15.151 1.00 93.12 112 GLN A CA 1
ATOM 904 C C . GLN A 1 112 ? -5.457 -3.602 15.277 1.00 93.12 112 GLN A C 1
ATOM 906 O O . GLN A 1 112 ? -5.123 -3.155 16.374 1.00 93.12 112 GLN A O 1
ATOM 911 N N . ASN A 1 113 ? -4.788 -3.310 14.160 1.00 93.62 113 ASN A N 1
ATOM 912 C CA . ASN A 1 113 ? -3.552 -2.530 14.128 1.00 93.62 113 ASN A CA 1
ATOM 913 C C . ASN A 1 113 ? -3.481 -1.677 12.849 1.00 93.62 113 ASN A C 1
ATOM 915 O O . ASN A 1 113 ? -4.127 -1.971 11.849 1.00 93.62 113 ASN A O 1
ATOM 919 N N . MET A 1 114 ? -2.682 -0.609 12.879 1.00 94.44 114 MET A N 1
ATOM 920 C CA . MET A 1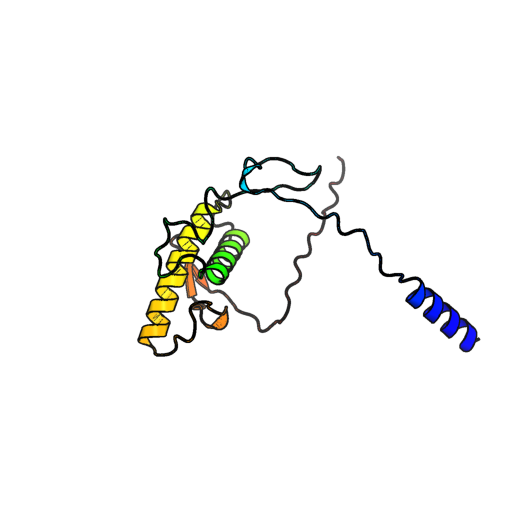 114 ? -2.347 0.185 11.696 1.00 94.44 114 MET A CA 1
ATOM 921 C C . MET A 1 114 ? -1.480 -0.593 10.701 1.00 94.44 114 MET A C 1
ATOM 923 O O . MET A 1 114 ? -1.584 -0.368 9.504 1.00 94.44 114 MET A O 1
ATOM 927 N N . LEU A 1 115 ? -0.633 -1.513 11.163 1.00 94.69 115 LEU A N 1
ATOM 928 C CA . LEU A 1 115 ? 0.167 -2.349 10.268 1.00 94.69 115 LEU A CA 1
ATOM 929 C C . LEU A 1 115 ? -0.668 -3.533 9.777 1.00 94.69 115 LEU A C 1
ATOM 931 O O . LEU A 1 115 ? -0.730 -4.566 10.439 1.00 94.69 115 LEU A O 1
ATOM 935 N N . LEU A 1 116 ? -1.320 -3.350 8.629 1.00 94.06 116 LEU A N 1
ATOM 936 C CA . LEU A 1 116 ? -2.189 -4.365 8.041 1.00 94.06 116 LEU A CA 1
ATOM 937 C C . LEU A 1 116 ? -1.388 -5.567 7.540 1.00 94.06 116 LEU A C 1
ATOM 939 O O . LEU A 1 116 ? -0.408 -5.433 6.798 1.00 94.06 116 LEU A O 1
ATOM 943 N N . THR A 1 117 ? -1.876 -6.748 7.882 1.00 92.38 117 THR A N 1
ATOM 944 C CA . THR A 1 117 ? -1.473 -8.015 7.279 1.00 92.38 117 THR A CA 1
ATOM 945 C C . THR A 1 117 ? -2.056 -8.153 5.873 1.00 92.38 117 THR A C 1
ATOM 947 O O . THR A 1 117 ? -3.018 -7.477 5.498 1.00 92.38 117 THR A O 1
ATOM 950 N N . LEU A 1 118 ? -1.489 -9.052 5.062 1.00 90.56 118 LEU A N 1
ATOM 951 C CA . LEU A 1 118 ? -2.031 -9.317 3.729 1.00 90.56 118 LEU A CA 1
ATOM 952 C C . LEU A 1 118 ? -3.463 -9.865 3.806 1.00 90.56 118 LEU A C 1
ATOM 954 O O . LEU A 1 118 ? -4.275 -9.549 2.938 1.00 90.56 118 LEU A O 1
ATOM 958 N N . ASP A 1 119 ? -3.796 -10.647 4.834 1.00 90.31 119 ASP A N 1
ATOM 959 C CA . ASP A 1 119 ? -5.115 -11.266 5.008 1.00 90.31 119 ASP A CA 1
ATOM 960 C C . ASP A 1 119 ? -6.226 -10.247 5.251 1.00 90.31 119 ASP A C 1
ATOM 962 O O . ASP A 1 119 ? -7.324 -10.407 4.716 1.00 90.31 119 ASP A O 1
ATOM 966 N N . GLU A 1 120 ? -5.909 -9.149 5.932 1.00 93.94 120 GLU A N 1
ATOM 967 C CA . GLU A 1 120 ? -6.830 -8.038 6.185 1.00 93.94 120 GLU A CA 1
ATOM 968 C C . GLU A 1 120 ? -7.197 -7.239 4.920 1.00 93.94 120 GLU A C 1
ATOM 970 O O . GLU A 1 120 ? -8.247 -6.595 4.877 1.00 93.94 120 GLU A O 1
ATOM 975 N N . ILE A 1 121 ? -6.372 -7.286 3.868 1.00 93.12 121 ILE A N 1
ATOM 976 C CA . ILE A 1 121 ? -6.616 -6.555 2.615 1.00 93.12 121 ILE A CA 1
ATOM 977 C C . ILE A 1 121 ? -7.661 -7.295 1.761 1.00 93.12 121 ILE A C 1
ATOM 979 O O . ILE A 1 121 ? -7.507 -8.487 1.521 1.00 93.12 121 ILE A O 1
ATOM 983 N N . PRO A 1 122 ? -8.707 -6.657 1.211 1.00 90.31 122 PRO A N 1
ATOM 984 C CA . PRO A 1 122 ? -9.675 -7.350 0.360 1.00 90.31 122 PRO A CA 1
ATOM 985 C C . PRO A 1 122 ? -9.032 -8.055 -0.848 1.00 90.31 122 PRO A C 1
ATOM 987 O O . PRO A 1 122 ? -8.198 -7.488 -1.546 1.00 90.31 122 PRO A O 1
ATOM 990 N N . SER A 1 123 ? -9.468 -9.278 -1.165 1.00 86.12 123 SER A N 1
ATOM 991 C CA . SER A 1 123 ? -8.955 -10.022 -2.331 1.00 86.12 123 SER A CA 1
ATOM 992 C C . SER A 1 123 ? -9.434 -9.467 -3.674 1.00 86.12 123 SER A C 1
ATOM 994 O O . SER A 1 123 ? -8.958 -9.895 -4.719 1.00 86.12 123 SER A O 1
ATOM 996 N N . THR A 1 124 ? -10.410 -8.557 -3.683 1.00 88.31 124 THR A N 1
ATOM 997 C CA . THR A 1 124 ? -10.832 -7.837 -4.890 1.00 88.31 124 THR A CA 1
ATOM 998 C C . THR A 1 124 ? -10.547 -6.361 -4.698 1.00 88.31 124 THR A C 1
ATOM 1000 O O . THR A 1 124 ? -11.142 -5.733 -3.825 1.00 88.31 124 THR A O 1
ATOM 1003 N N . LEU A 1 125 ? -9.659 -5.823 -5.524 1.00 87.94 125 LEU A N 1
ATOM 1004 C CA . LEU A 1 125 ? -9.151 -4.460 -5.421 1.00 87.94 125 LEU A CA 1
ATOM 1005 C C . LEU A 1 125 ? -9.397 -3.710 -6.721 1.00 87.94 125 LEU A C 1
ATOM 1007 O O . LEU A 1 125 ? -9.429 -4.314 -7.792 1.00 87.94 125 LEU A O 1
ATOM 1011 N N . ASP A 1 126 ? -9.556 -2.397 -6.624 1.00 88.44 126 ASP A N 1
ATOM 1012 C CA . ASP A 1 126 ? -9.531 -1.509 -7.780 1.00 88.44 126 ASP A CA 1
ATOM 1013 C C . ASP A 1 126 ? -8.159 -0.834 -7.844 1.00 88.44 126 ASP A C 1
ATOM 1015 O O . ASP A 1 126 ? -7.845 0.011 -7.007 1.00 88.44 126 ASP A O 1
ATOM 1019 N N . ILE A 1 127 ? -7.332 -1.260 -8.801 1.00 87.12 127 ILE A N 1
ATOM 1020 C CA . ILE A 1 127 ? -5.974 -0.748 -9.015 1.00 87.12 127 ILE A CA 1
ATOM 1021 C C . ILE A 1 127 ? -5.929 -0.130 -10.408 1.00 87.12 127 ILE A C 1
ATOM 1023 O O . ILE A 1 127 ? -6.173 -0.816 -11.404 1.00 87.12 127 ILE A O 1
ATOM 1027 N N . CYS A 1 128 ? -5.61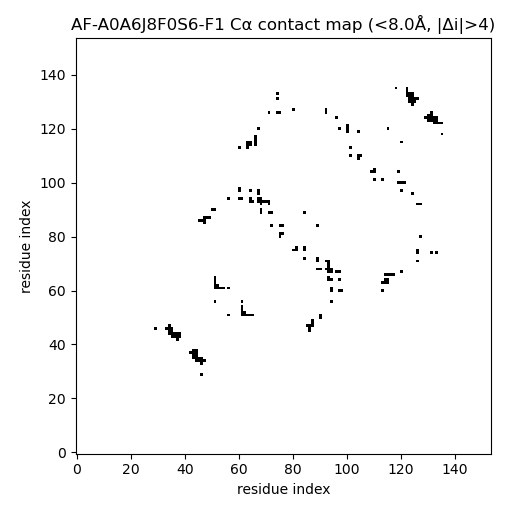3 1.164 -10.484 1.00 83.94 128 CYS A N 1
ATOM 1028 C CA . CYS A 1 128 ? -5.563 1.922 -11.739 1.00 83.94 128 CYS A CA 1
ATOM 1029 C C . CYS A 1 128 ? -6.860 1.802 -12.574 1.00 83.94 128 CYS A C 1
ATOM 1031 O O . CYS A 1 128 ? -6.802 1.593 -13.790 1.00 83.94 128 CYS A O 1
ATOM 1033 N N . ASN A 1 129 ? -8.028 1.914 -11.928 1.00 84.06 129 ASN A N 1
ATOM 1034 C CA . ASN A 1 129 ? -9.362 1.776 -12.535 1.00 84.06 129 ASN A CA 1
ATOM 1035 C C . ASN A 1 129 ? -9.633 0.389 -13.143 1.00 84.06 129 ASN A C 1
ATOM 1037 O O . ASN A 1 129 ? -10.420 0.243 -14.084 1.00 84.06 129 ASN A O 1
ATOM 1041 N N . LYS A 1 130 ? -8.953 -0.643 -12.641 1.00 84.00 130 LYS A N 1
ATOM 1042 C CA . LYS A 1 130 ? -9.166 -2.032 -13.032 1.00 84.00 130 LYS A CA 1
ATOM 1043 C C . LYS A 1 130 ? -9.430 -2.863 -11.795 1.00 84.00 130 LYS A C 1
ATOM 1045 O O . LYS A 1 130 ? -8.628 -2.916 -10.866 1.00 84.00 130 LYS A O 1
ATOM 1050 N N . LYS A 1 131 ? -10.541 -3.592 -11.835 1.00 88.06 131 LYS A N 1
ATOM 1051 C CA . LYS A 1 131 ? -10.885 -4.552 -10.796 1.00 88.06 131 LYS A CA 1
ATOM 1052 C C . LYS A 1 131 ? -10.017 -5.801 -10.945 1.00 88.06 131 LYS A C 1
ATOM 1054 O O . LYS A 1 131 ? -10.124 -6.521 -11.938 1.00 88.06 131 LYS A O 1
ATOM 1059 N N . LEU A 1 132 ? -9.166 -6.058 -9.961 1.00 84.94 132 LEU A N 1
ATOM 1060 C CA . LEU A 1 132 ? -8.271 -7.206 -9.907 1.00 84.94 132 LEU A CA 1
ATOM 1061 C C . LEU A 1 132 ? -8.673 -8.119 -8.758 1.00 84.94 132 LEU A C 1
ATOM 1063 O O . LEU A 1 132 ? -8.956 -7.659 -7.654 1.00 84.94 132 LEU A O 1
ATOM 1067 N N . LYS A 1 133 ? -8.662 -9.425 -9.025 1.00 86.31 133 LYS A N 1
ATOM 1068 C CA . LYS A 1 133 ? -8.754 -10.449 -7.989 1.00 86.31 133 LYS A CA 1
ATOM 1069 C C . LYS A 1 133 ? -7.344 -10.931 -7.660 1.00 86.31 133 LYS A C 1
ATOM 1071 O O . LYS A 1 133 ? -6.658 -11.456 -8.536 1.00 86.31 133 LYS A O 1
ATOM 1076 N N . VAL A 1 134 ? -6.933 -10.737 -6.416 1.00 82.69 134 VAL A N 1
ATOM 1077 C CA . VAL A 1 134 ? -5.683 -11.235 -5.847 1.00 82.69 134 VAL A CA 1
ATOM 1078 C C . VAL A 1 134 ? -5.975 -12.580 -5.196 1.00 82.69 134 VAL A C 1
ATOM 1080 O O . VAL A 1 134 ? -6.776 -12.667 -4.26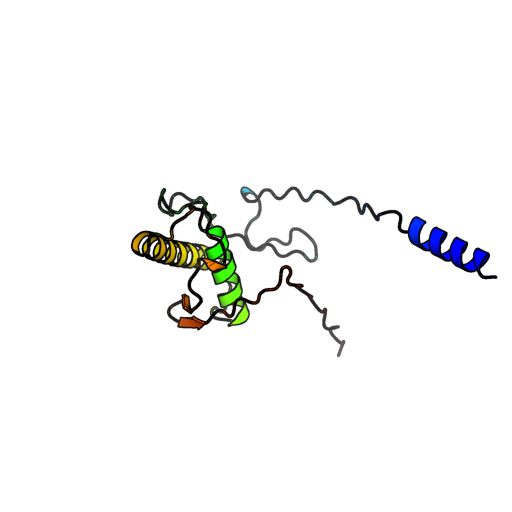5 1.00 82.69 134 VAL A O 1
ATOM 1083 N N . ASP A 1 135 ? -5.345 -13.628 -5.715 1.00 81.69 135 ASP A N 1
ATOM 1084 C CA . ASP A 1 135 ? -5.364 -14.950 -5.098 1.00 81.69 135 ASP A CA 1
ATOM 1085 C C . ASP A 1 135 ? -4.225 -15.034 -4.076 1.00 81.69 135 ASP A C 1
ATOM 1087 O O . ASP A 1 135 ? -3.050 -15.011 -4.447 1.00 81.69 135 ASP A O 1
ATOM 1091 N N . LYS A 1 136 ? -4.576 -15.055 -2.787 1.00 82.81 136 LYS A N 1
ATOM 1092 C CA . LYS A 1 136 ? -3.614 -15.144 -1.686 1.00 82.81 136 LYS A CA 1
ATOM 1093 C C . LYS A 1 136 ? -3.412 -16.616 -1.372 1.00 82.81 136 LYS A C 1
ATOM 1095 O O . LYS A 1 136 ? -4.325 -17.276 -0.882 1.00 82.81 136 LYS A O 1
ATOM 1100 N N . LYS A 1 137 ? -2.239 -17.136 -1.704 1.00 77.69 137 LYS A N 1
ATOM 1101 C CA . LYS A 1 137 ? -1.900 -18.526 -1.413 1.00 77.69 137 LYS A CA 1
ATOM 1102 C C . LYS A 1 137 ? -1.333 -18.628 -0.003 1.00 77.69 137 LYS A C 1
ATOM 1104 O O . LYS A 1 137 ? -0.536 -17.782 0.391 1.00 77.69 137 LYS A O 1
ATOM 1109 N N . ASP A 1 138 ? -1.714 -19.684 0.706 1.00 73.69 138 ASP A N 1
ATOM 1110 C CA . ASP A 1 138 ? -1.159 -20.043 2.011 1.00 73.69 138 ASP A CA 1
ATOM 1111 C C . ASP A 1 138 ? 0.232 -20.672 1.830 1.00 73.69 138 ASP A C 1
ATOM 1113 O O . ASP A 1 138 ? 0.426 -21.885 1.870 1.00 73.69 138 ASP A O 1
ATOM 1117 N N . VAL A 1 139 ? 1.198 -19.827 1.477 1.00 67.69 139 VAL A N 1
ATOM 1118 C CA . VAL A 1 139 ? 2.610 -20.187 1.340 1.00 67.69 139 VAL A CA 1
ATOM 1119 C C . VAL A 1 139 ? 3.430 -19.197 2.145 1.00 67.69 139 VAL A C 1
ATOM 1121 O O . VAL A 1 139 ? 3.384 -17.996 1.893 1.00 67.69 139 VAL A O 1
ATOM 1124 N N . LEU A 1 140 ? 4.213 -19.716 3.095 1.00 56.75 140 LEU A N 1
ATOM 1125 C CA . LEU A 1 140 ? 5.096 -18.903 3.937 1.00 56.75 140 LEU A CA 1
ATOM 1126 C C . LEU A 1 140 ? 6.163 -18.145 3.130 1.00 56.75 140 LEU A C 1
ATOM 1128 O O . LEU A 1 140 ? 6.617 -17.089 3.562 1.00 56.75 140 LEU A O 1
ATOM 1132 N N . PHE A 1 141 ? 6.575 -18.684 1.978 1.00 49.34 141 PHE A N 1
ATOM 1133 C CA . PHE A 1 141 ? 7.665 -18.142 1.171 1.00 49.34 141 PHE A CA 1
ATOM 1134 C C . PHE A 1 141 ? 7.323 -18.179 -0.320 1.00 49.34 141 PHE A C 1
ATOM 1136 O O . PHE A 1 141 ? 6.745 -19.146 -0.818 1.00 49.34 141 PHE A O 1
ATOM 1143 N N . GLY A 1 142 ? 7.724 -17.131 -1.041 1.00 47.84 142 GLY A N 1
ATOM 1144 C CA . GLY A 1 142 ? 7.754 -17.095 -2.501 1.00 47.84 142 GLY A CA 1
ATOM 1145 C C . GLY A 1 142 ? 9.198 -17.004 -2.988 1.00 47.84 142 GLY A C 1
ATOM 1146 O O . GLY A 1 142 ? 10.001 -16.292 -2.392 1.00 47.84 142 GLY A O 1
ATOM 1147 N N . ALA A 1 143 ? 9.536 -17.713 -4.064 1.00 43.12 143 ALA A N 1
ATOM 1148 C CA . ALA A 1 143 ? 10.837 -17.595 -4.718 1.00 43.12 143 ALA A CA 1
ATOM 1149 C C . ALA A 1 143 ? 10.719 -16.676 -5.941 1.00 43.12 143 ALA A C 1
ATOM 1151 O O . ALA A 1 143 ? 9.917 -16.936 -6.840 1.00 43.12 143 ALA A O 1
ATOM 1152 N N . ALA A 1 144 ? 11.524 -15.614 -5.988 1.00 44.84 144 ALA A N 1
ATOM 1153 C CA . ALA A 1 144 ? 11.732 -14.828 -7.198 1.00 44.84 144 ALA A CA 1
ATOM 1154 C C . ALA A 1 144 ? 12.964 -15.387 -7.919 1.00 44.84 144 ALA A C 1
ATOM 1156 O O . ALA A 1 144 ? 14.095 -15.117 -7.528 1.00 44.84 144 ALA A O 1
ATOM 1157 N N . ILE A 1 145 ? 12.740 -16.214 -8.941 1.00 39.03 145 ILE A N 1
ATOM 1158 C CA . ILE A 1 145 ? 13.818 -16.805 -9.737 1.00 39.03 145 ILE A CA 1
ATOM 1159 C C . ILE A 1 145 ? 13.956 -15.979 -11.014 1.00 39.03 145 ILE A C 1
ATOM 1161 O O . ILE A 1 145 ? 13.098 -16.040 -11.895 1.00 39.03 145 ILE A O 1
ATOM 1165 N N . GLN A 1 146 ? 15.033 -15.202 -11.117 1.00 41.94 146 GLN A N 1
ATOM 1166 C CA . GLN A 1 146 ? 15.438 -14.603 -12.382 1.00 41.94 146 GLN A CA 1
ATOM 1167 C C . GLN A 1 146 ? 16.206 -15.660 -13.175 1.00 41.94 146 GLN A C 1
ATOM 1169 O O . GLN A 1 146 ? 17.316 -16.036 -12.809 1.00 41.94 146 GLN A O 1
ATOM 1174 N N . THR A 1 147 ? 15.610 -16.163 -14.251 1.00 38.59 147 THR A N 1
ATOM 1175 C CA . THR A 1 147 ? 16.338 -16.980 -15.223 1.00 38.59 147 THR A CA 1
ATOM 1176 C C . THR A 1 147 ? 16.976 -16.034 -16.232 1.00 38.59 147 THR A C 1
ATOM 1178 O O . THR A 1 147 ? 16.292 -15.243 -16.881 1.00 38.59 147 THR A O 1
ATOM 1181 N N . SER A 1 148 ? 18.304 -16.050 -16.328 1.00 54.06 148 SER A N 1
ATOM 1182 C CA . SER A 1 148 ? 18.987 -15.434 -17.457 1.00 54.06 148 SER A CA 1
ATOM 1183 C C . SER A 1 148 ? 18.729 -16.314 -18.676 1.00 54.06 148 SER A C 1
ATOM 1185 O O . SER A 1 148 ? 19.314 -17.385 -18.826 1.00 54.06 148 SER A O 1
ATOM 1187 N N . GLU A 1 149 ? 17.829 -15.888 -19.560 1.00 46.69 149 GLU A N 1
ATOM 1188 C CA . GLU A 1 149 ? 17.879 -16.404 -20.923 1.00 46.69 149 GLU A CA 1
ATOM 1189 C C . GLU A 1 149 ? 19.234 -15.999 -21.508 1.00 46.69 149 GLU A C 1
ATOM 1191 O O . GLU A 1 149 ? 19.608 -14.824 -21.543 1.00 46.69 149 GLU A O 1
ATOM 1196 N N . SER A 1 150 ? 20.010 -17.008 -21.897 1.00 42.97 150 SER A N 1
ATOM 1197 C CA . SER A 1 150 ? 21.268 -16.845 -22.608 1.00 42.97 150 SER A CA 1
ATOM 1198 C C . SER A 1 150 ? 20.941 -16.147 -23.922 1.00 42.97 150 SER A C 1
ATOM 1200 O O . SER A 1 150 ? 20.283 -16.728 -24.785 1.00 42.97 150 SER A O 1
ATOM 1202 N N . VAL A 1 151 ? 21.366 -14.894 -24.077 1.00 42.25 151 VAL A N 1
ATOM 1203 C CA . VAL A 1 151 ? 21.287 -14.207 -25.367 1.00 42.25 151 VAL A CA 1
ATOM 1204 C C . VAL A 1 151 ? 22.227 -14.950 -26.313 1.00 42.25 151 VAL A C 1
ATOM 1206 O O . VAL A 1 151 ? 23.446 -14.805 -26.248 1.00 42.25 151 VAL A O 1
ATOM 1209 N N . GLY A 1 152 ? 21.652 -15.823 -27.138 1.00 35.00 152 GLY A N 1
ATOM 1210 C CA . GLY A 1 152 ? 22.343 -16.451 -28.249 1.00 35.00 152 GLY A CA 1
ATOM 1211 C C . GLY A 1 152 ? 22.780 -15.372 -29.231 1.00 35.00 152 GLY A C 1
ATOM 1212 O O . GLY A 1 152 ? 21.956 -14.604 -29.722 1.00 35.00 152 GLY A O 1
ATOM 1213 N N . PHE A 1 153 ? 24.083 -15.312 -29.487 1.00 33.06 153 PHE A N 1
ATOM 1214 C CA . PHE A 1 153 ? 24.652 -14.567 -30.601 1.00 33.06 153 PHE A CA 1
ATOM 1215 C C . PHE A 1 153 ? 24.105 -15.124 -31.916 1.00 33.06 153 PHE A C 1
ATOM 1217 O O . PHE A 1 153 ? 24.350 -16.295 -32.209 1.00 33.06 153 PHE A O 1
ATOM 1224 N N . LEU A 1 154 ? 23.443 -14.280 -32.708 1.00 32.50 154 LEU A N 1
ATOM 1225 C CA . LEU A 1 154 ? 23.435 -14.334 -34.172 1.00 32.50 154 LEU A CA 1
ATOM 1226 C C . LEU A 1 154 ? 23.395 -12.908 -34.726 1.00 32.50 154 LEU A C 1
ATOM 1228 O O . LEU A 1 154 ? 22.534 -12.126 -34.265 1.00 32.50 154 LEU A O 1
#

Nearest PDB structures (foldseek):
  8add-assembly1_A  TM=8.836E-01  e=2.715E-06  Danio rerio
  2j7q-assembly1_A  TM=8.560E-01  e=1.558E-04  Murid betaherpesvirus 1
  2j7q-assembly2_C  TM=8.530E-01  e=3.912E-04  Murid betaherpesvirus 1

Secondary structure (DSSP, 8-state):
-HHHHHHHHHHHHHH--------------GGGPPTT-EEETTEE----SS-TTSTTS-TTTTTT-HHHHHHHHHHHHHTT-SSS--HHHHHHHHHHHHHHHHHHHHHTT----SS--TTTS-SEEEETTEEEE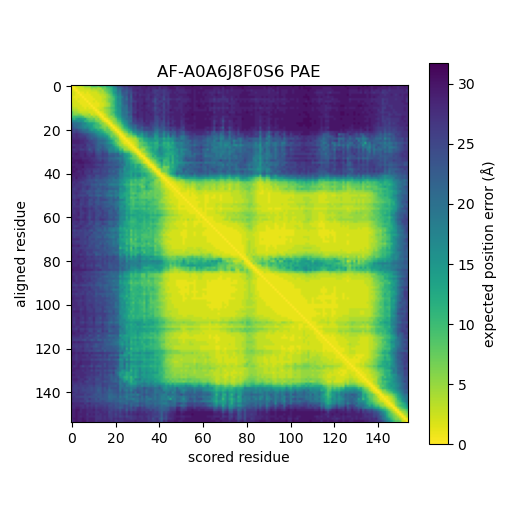------S--------------

InterPro domains:
  IPR038765 Papain-like cysteine peptidase superfamily [SSF54001] (47-126)